Protein AF-A0A4U1CLP0-F1 (afdb_monomer)

Solvent-accessible surface area (backbone atoms only — not comparable to full-atom values): 6982 Å² total; per-residue (Å²): 134,81,76,60,78,80,57,75,42,75,48,42,34,46,34,40,14,57,47,42,81,50,92,52,90,94,45,88,43,47,56,1,49,64,53,37,51,55,38,51,49,46,48,68,69,62,74,68,87,56,85,74,92,58,79,74,42,48,45,53,43,80,76,47,70,57,79,51,70,73,44,48,67,52,22,23,41,35,32,34,40,38,39,35,30,80,64,59,67,68,58,53,53,52,51,50,66,72,73,42,87,49,51,69,45,73,56,74,79,80,75,78,78,84,69,90,131

Radius of gyration: 17.35 Å; Cα contacts (8 Å, |Δi|>4): 181; chains: 1; bounding box: 44×29×58 Å

Nearest PDB structures (foldseek):
  3ct9-assembly1_A  TM=7.616E-01  e=9.852E-07  Bacteroides thetaiotaomicron VPI-5482
  3ct9-assembly1_B  TM=7.401E-01  e=8.221E-07  Bacteroides thetaiotaomicron VPI-5482
  3ic1-assembly1_A  TM=7.097E-01  e=1.216E-03  Haemophilus influenzae
  1sgv-assembly2_B  TM=3.398E-01  e=8.815E-02  Mycobacterium tuberculosis H37Rv
  4v61-assembly1_AF  TM=2.686E-01  e=5.720E-01  Spinacia oleracea

Mean predicted aligned error: 8.2 Å

Secondary structure (DSSP, 8-state):
-PPPTT--EEEEEEEEEE-B--SSTT---B-HHHHHHHHHHHHHHPPP--SSS-S-SEEEEEEEE---HHHHHHEEEEEEEEEESSS-HHHHHHHHHHH--SEEEEPP---------

Foldseek 3Di:
DQPPQPDKDKWKKKWKFFFDPDPDP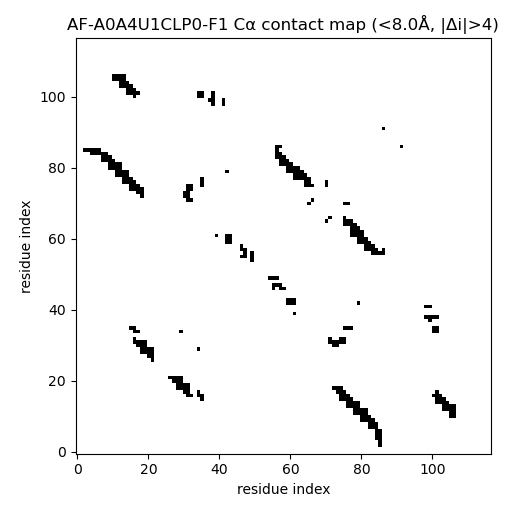PDRGRFQVNLVVQLQVCLQPDADDDDPDDPCQKHKDWDDWDPDPVCRRTMIITMIMIIHGSDDPVVVVVVSVVRGPIDMDIDDDPPPPPDDD

Sequence (117 aa):
MIPSADQQQVMTLDCTAYRRYSLVQNDEGTRAICTALKDILWFSDFVFPAAGNQHELVKMTVISVDLDQECCAECCRFSVEVRYHGYCRQEILKTIKKQIFSRFVVRADRMEVENAA

pLDDT: mean 82.92, std 17.25, range [35.91, 97.75]

Organism: NCBI:txid2571272

Structure (mmCIF, N/CA/C/O backbone):
data_AF-A0A4U1CLP0-F1
#
_entry.id   AF-A0A4U1CLP0-F1
#
loop_
_atom_site.group_PDB
_atom_site.id
_atom_site.type_symbol
_atom_site.label_atom_id
_atom_site.label_alt_id
_atom_site.label_comp_id
_atom_site.label_asym_id
_atom_site.label_entity_id
_atom_site.label_seq_id
_atom_site.pdbx_PDB_ins_code
_atom_site.Cartn_x
_atom_site.Cartn_y
_atom_site.Cartn_z
_atom_site.occupancy
_atom_site.B_iso_or_equiv
_atom_site.auth_seq_id
_atom_site.auth_comp_id
_atom_site.auth_asym_id
_atom_site.auth_atom_id
_atom_site.pdbx_PDB_model_num
ATOM 1 N N . MET A 1 1 ? -12.984 -16.185 20.319 1.00 40.00 1 MET A N 1
ATOM 2 C CA . MET A 1 1 ? -13.061 -14.936 21.103 1.00 40.00 1 MET A CA 1
ATOM 3 C C . MET A 1 1 ? -13.020 -13.781 20.126 1.00 40.00 1 MET A C 1
ATOM 5 O O . MET A 1 1 ? -12.052 -13.680 19.386 1.00 40.00 1 MET A O 1
ATOM 9 N N . ILE A 1 2 ? -14.089 -12.993 20.054 1.00 45.00 2 ILE A N 1
ATOM 10 C CA . ILE A 1 2 ? -14.085 -11.721 19.325 1.00 45.00 2 ILE A CA 1
ATOM 11 C C . ILE A 1 2 ? -13.408 -10.725 20.279 1.00 45.00 2 ILE A C 1
ATOM 13 O O . ILE A 1 2 ? -13.844 -10.666 21.432 1.00 45.00 2 ILE A O 1
ATOM 17 N N . PRO A 1 3 ? -12.319 -10.041 19.890 1.00 47.94 3 PRO A N 1
ATOM 18 C CA . PRO A 1 3 ? -11.703 -9.036 20.751 1.00 47.94 3 PRO A CA 1
ATOM 19 C C . PRO A 1 3 ? -12.750 -7.973 21.108 1.00 47.94 3 PRO A C 1
ATOM 21 O O . PRO A 1 3 ? -13.595 -7.631 20.278 1.00 47.94 3 PRO A O 1
ATOM 24 N N . SER A 1 4 ? -12.740 -7.504 22.356 1.00 50.62 4 SER A N 1
ATOM 25 C CA . SER A 1 4 ? -13.616 -6.416 22.796 1.00 50.62 4 SER A CA 1
ATOM 26 C C . SER A 1 4 ? -13.438 -5.207 21.873 1.00 50.62 4 SER A C 1
ATOM 28 O O . SER A 1 4 ? -12.342 -4.963 21.367 1.00 50.62 4 SER A O 1
ATOM 30 N N . ALA A 1 5 ? -14.517 -4.453 21.644 1.00 55.16 5 ALA A N 1
ATOM 31 C CA . ALA A 1 5 ? -14.567 -3.351 20.677 1.00 55.16 5 ALA A CA 1
ATOM 32 C C . ALA A 1 5 ? -13.513 -2.238 20.898 1.00 55.16 5 ALA A C 1
ATOM 34 O O . ALA A 1 5 ? -13.319 -1.417 20.007 1.00 55.16 5 ALA A O 1
ATOM 35 N N . ASP A 1 6 ? -12.815 -2.252 22.037 1.00 58.97 6 ASP A N 1
ATOM 36 C CA . ASP A 1 6 ? -11.794 -1.279 22.441 1.00 58.97 6 ASP A CA 1
ATOM 37 C C . ASP A 1 6 ? -10.342 -1.724 22.207 1.00 58.97 6 ASP A C 1
ATOM 39 O O . ASP A 1 6 ? -9.415 -0.940 22.417 1.00 58.97 6 ASP A O 1
ATOM 43 N N . GLN A 1 7 ? -10.085 -2.970 21.794 1.00 68.75 7 GLN A N 1
ATOM 44 C CA . GLN A 1 7 ? -8.703 -3.411 21.607 1.00 68.75 7 GLN A CA 1
ATOM 45 C C . GLN A 1 7 ? -8.181 -3.008 20.224 1.00 68.75 7 GLN A C 1
ATOM 47 O O . GLN A 1 7 ? -8.434 -3.676 19.218 1.00 68.75 7 GLN A O 1
ATOM 52 N N . GLN A 1 8 ? -7.410 -1.923 20.185 1.00 83.69 8 GLN A N 1
ATOM 53 C CA . GLN A 1 8 ? -6.692 -1.498 18.990 1.00 83.69 8 GLN A CA 1
ATOM 54 C C . GLN A 1 8 ? -5.540 -2.464 18.685 1.00 83.69 8 GLN A C 1
ATOM 56 O O . GLN A 1 8 ? -4.658 -2.705 19.508 1.00 83.69 8 GLN A O 1
ATOM 61 N N . GLN A 1 9 ? -5.553 -3.025 17.481 1.00 89.75 9 GLN A N 1
ATOM 62 C CA . GLN A 1 9 ? -4.509 -3.892 16.954 1.00 89.75 9 GLN A CA 1
ATOM 63 C C . GLN A 1 9 ? -3.653 -3.117 15.953 1.00 89.75 9 GLN A C 1
ATOM 65 O O . GLN A 1 9 ? -4.143 -2.242 15.236 1.00 89.75 9 GLN A O 1
ATOM 70 N N . VAL A 1 10 ? -2.369 -3.460 15.885 1.00 92.69 10 VAL A N 1
ATOM 71 C CA . VAL A 1 10 ? -1.414 -2.868 14.944 1.00 92.69 10 VAL A CA 1
ATOM 72 C C . VAL A 1 10 ? -0.763 -3.987 14.145 1.00 92.69 10 VAL A C 1
ATOM 74 O O . VAL A 1 10 ? -0.476 -5.062 14.669 1.00 92.69 10 VAL A O 1
ATOM 77 N N . MET A 1 11 ? -0.559 -3.762 12.853 1.00 94.62 11 MET A N 1
ATOM 78 C CA . MET A 1 11 ? 0.314 -4.591 12.033 1.00 94.62 11 MET A CA 1
ATOM 79 C C . MET A 1 11 ? 1.103 -3.719 11.068 1.00 94.62 11 MET A C 1
ATOM 81 O O . MET A 1 11 ? 0.587 -2.720 10.575 1.00 94.62 11 MET A O 1
ATOM 85 N N . THR A 1 12 ? 2.320 -4.140 10.750 1.00 96.81 12 THR A N 1
ATOM 86 C CA . THR A 1 12 ? 3.161 -3.455 9.766 1.00 96.81 12 THR A CA 1
ATOM 87 C C . THR A 1 12 ? 3.254 -4.294 8.503 1.00 96.81 12 THR A C 1
ATOM 89 O O . THR A 1 12 ? 3.420 -5.513 8.563 1.00 96.81 12 THR A O 1
ATOM 92 N N . LEU A 1 13 ? 3.125 -3.645 7.354 1.00 97.25 13 LEU A N 1
ATOM 93 C CA . LEU A 1 13 ? 3.273 -4.236 6.034 1.00 97.25 13 LEU A CA 1
ATOM 94 C C . LEU A 1 13 ? 4.556 -3.715 5.406 1.00 97.25 13 LEU A C 1
ATOM 96 O O . LEU A 1 13 ? 4.768 -2.507 5.357 1.00 97.25 13 LEU A O 1
ATOM 100 N N . ASP A 1 14 ? 5.375 -4.628 4.906 1.00 96.75 14 ASP A N 1
ATOM 101 C CA . ASP A 1 14 ? 6.532 -4.318 4.079 1.00 96.75 14 ASP A CA 1
ATOM 102 C C . ASP A 1 14 ? 6.167 -4.530 2.619 1.00 96.75 14 ASP A C 1
ATOM 104 O O . ASP A 1 14 ? 5.922 -5.658 2.186 1.00 96.75 14 ASP A O 1
ATOM 108 N N . CYS A 1 15 ? 6.098 -3.430 1.876 1.00 96.69 15 CYS A N 1
ATOM 109 C CA . CYS A 1 15 ? 5.692 -3.391 0.484 1.00 96.69 15 CYS A CA 1
ATOM 110 C C . CYS A 1 15 ? 6.914 -3.266 -0.430 1.00 96.69 15 CYS A C 1
ATOM 112 O O . CYS A 1 15 ? 7.896 -2.592 -0.123 1.00 96.69 15 CYS A O 1
ATOM 114 N N . THR A 1 16 ? 6.856 -3.919 -1.584 1.00 95.75 16 THR A N 1
ATOM 115 C CA . THR A 1 16 ? 7.849 -3.826 -2.652 1.00 95.75 16 THR A CA 1
ATOM 116 C C . THR A 1 16 ? 7.131 -3.706 -3.991 1.00 95.75 16 THR A C 1
ATOM 118 O O . THR A 1 16 ? 6.510 -4.658 -4.481 1.00 95.75 16 THR A O 1
ATOM 121 N N . ALA A 1 17 ? 7.216 -2.520 -4.584 1.00 94.88 17 ALA A N 1
ATOM 122 C CA . ALA A 1 17 ? 6.848 -2.280 -5.968 1.00 94.88 17 ALA A CA 1
ATOM 123 C C . ALA A 1 17 ? 8.003 -2.718 -6.870 1.00 94.88 17 ALA A C 1
ATOM 125 O O . ALA A 1 17 ? 9.160 -2.452 -6.562 1.00 94.88 17 ALA A O 1
ATOM 126 N N . TYR A 1 18 ? 7.700 -3.356 -7.995 1.00 92.06 18 TYR A N 1
ATOM 127 C CA . TYR A 1 18 ? 8.702 -3.755 -8.983 1.00 92.06 18 TYR A CA 1
ATOM 128 C C . TYR A 1 18 ? 8.472 -3.013 -10.289 1.00 92.06 18 TYR A C 1
ATOM 130 O O . TYR A 1 18 ? 7.330 -2.687 -10.638 1.00 92.06 18 TYR A O 1
ATOM 138 N N . ARG A 1 19 ? 9.554 -2.781 -11.032 1.00 88.19 19 ARG A N 1
ATOM 139 C CA . ARG A 1 19 ? 9.465 -2.332 -12.418 1.00 88.19 19 ARG A CA 1
ATOM 140 C C . ARG A 1 19 ? 8.711 -3.377 -13.245 1.00 88.19 19 ARG A C 1
ATOM 142 O O . ARG A 1 19 ? 8.919 -4.579 -13.091 1.00 88.19 19 ARG A O 1
ATOM 149 N N . ARG A 1 20 ? 7.818 -2.919 -14.124 1.00 84.75 20 ARG A N 1
ATOM 150 C CA . ARG A 1 20 ? 7.131 -3.771 -15.104 1.00 84.75 20 ARG A CA 1
ATOM 151 C C . ARG A 1 20 ? 7.613 -3.402 -16.494 1.00 84.75 20 ARG A C 1
ATOM 153 O O . ARG A 1 20 ? 7.456 -2.255 -16.900 1.00 84.75 20 ARG A 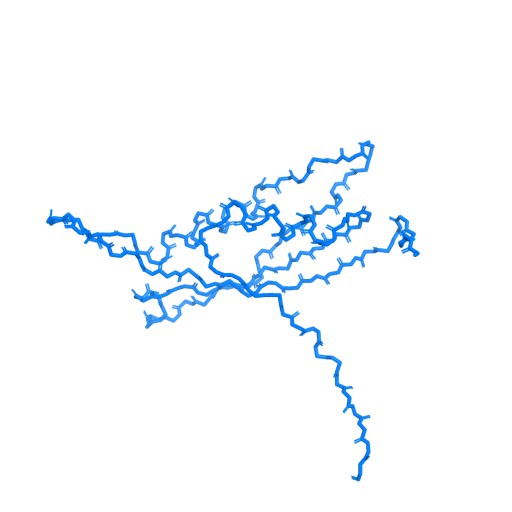O 1
ATOM 160 N N . TYR A 1 21 ? 8.185 -4.365 -17.202 1.00 81.62 21 TYR A N 1
ATOM 161 C CA . TYR A 1 21 ? 8.631 -4.182 -18.580 1.00 81.62 21 TYR A CA 1
ATOM 162 C C . TYR A 1 21 ? 7.459 -4.364 -1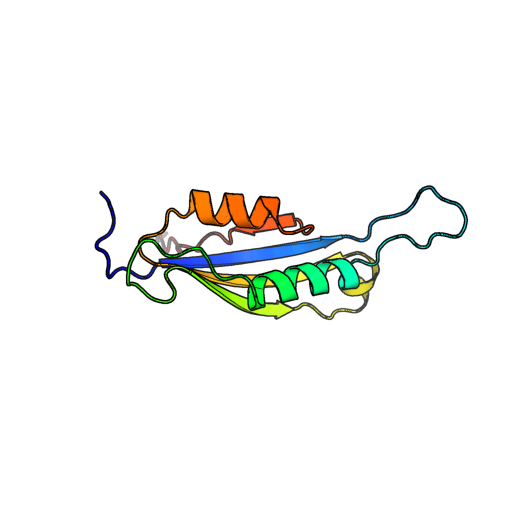9.546 1.00 81.62 21 TYR A C 1
ATOM 164 O O . TYR A 1 21 ? 6.581 -5.196 -19.307 1.00 81.62 21 TYR A O 1
ATOM 172 N N . SER A 1 22 ? 7.448 -3.579 -20.621 1.00 78.69 22 SER A N 1
ATOM 173 C CA . SER A 1 22 ? 6.491 -3.731 -21.714 1.00 78.69 22 SER A CA 1
ATOM 174 C C . SER A 1 22 ? 7.089 -4.577 -22.834 1.00 78.69 22 SER A C 1
ATOM 176 O O . SER A 1 22 ? 8.298 -4.562 -23.058 1.00 78.69 22 SER A O 1
ATOM 178 N N . LEU A 1 23 ? 6.234 -5.323 -23.536 1.00 81.31 23 LEU A N 1
ATOM 179 C CA . LEU A 1 23 ? 6.605 -6.052 -24.756 1.00 81.31 23 LEU A CA 1
ATOM 180 C C . LEU A 1 23 ? 6.388 -5.204 -26.022 1.00 81.31 23 LEU A C 1
ATOM 182 O O . LEU A 1 23 ? 6.702 -5.650 -27.124 1.00 81.31 23 LEU A O 1
ATOM 186 N N . VAL A 1 24 ? 5.829 -3.998 -25.880 1.00 85.38 24 VAL A N 1
ATOM 187 C CA . VAL A 1 24 ? 5.568 -3.071 -26.985 1.00 85.38 24 VAL A CA 1
ATOM 188 C C . VAL A 1 24 ? 6.840 -2.279 -27.296 1.00 85.38 24 VAL A C 1
ATOM 190 O O . VAL A 1 24 ? 7.473 -1.727 -26.399 1.00 85.38 24 VAL A O 1
ATOM 193 N N . GLN A 1 25 ? 7.225 -2.205 -28.574 1.00 76.62 25 GLN A N 1
ATOM 194 C CA . GLN A 1 25 ? 8.374 -1.395 -28.993 1.00 76.62 25 GLN A CA 1
ATOM 195 C C . GLN A 1 25 ? 8.161 0.085 -28.639 1.00 76.62 25 GLN A C 1
ATOM 197 O O . GLN A 1 25 ? 7.107 0.646 -28.933 1.00 76.62 25 GLN A O 1
ATOM 202 N N . ASN A 1 26 ? 9.192 0.715 -28.063 1.00 76.38 26 ASN A N 1
ATOM 203 C CA . ASN A 1 26 ? 9.207 2.106 -27.580 1.00 76.38 26 ASN A CA 1
ATOM 204 C C . ASN A 1 26 ? 8.331 2.402 -26.347 1.00 76.38 26 ASN A C 1
ATOM 206 O O . ASN A 1 26 ? 8.153 3.567 -26.000 1.00 76.38 26 ASN A O 1
ATOM 210 N N . ASP A 1 27 ? 7.818 1.379 -25.661 1.00 78.00 27 ASP A N 1
ATOM 211 C CA . ASP A 1 27 ? 7.196 1.529 -24.345 1.00 78.00 27 ASP A CA 1
ATOM 212 C C . ASP A 1 27 ? 8.221 1.183 -23.252 1.00 78.00 27 ASP A C 1
ATOM 214 O O . ASP A 1 27 ? 8.653 0.037 -23.117 1.00 78.00 27 ASP A O 1
ATOM 218 N N . GLU A 1 28 ? 8.629 2.180 -22.459 1.00 72.12 28 GLU A N 1
ATOM 219 C CA . GLU A 1 28 ? 9.598 2.013 -21.362 1.00 72.12 28 GLU A CA 1
ATOM 220 C C . GLU A 1 28 ? 9.082 1.112 -20.221 1.00 72.12 28 GLU A C 1
ATOM 222 O O . GLU A 1 28 ? 9.851 0.717 -19.327 1.00 72.12 28 GLU A O 1
ATOM 227 N N . GLY A 1 29 ? 7.789 0.768 -20.250 1.00 82.06 29 GLY A N 1
ATOM 228 C CA . GLY A 1 29 ? 7.092 0.056 -19.196 1.00 82.06 29 GLY A CA 1
ATOM 229 C C . GLY A 1 29 ? 6.767 0.962 -18.007 1.00 82.06 29 GLY A C 1
ATOM 230 O O . GLY A 1 29 ? 6.860 2.186 -18.054 1.00 82.06 29 GLY A O 1
ATOM 231 N N . THR A 1 30 ? 6.364 0.360 -16.889 1.00 84.88 30 THR A N 1
ATOM 232 C CA . THR A 1 30 ? 6.043 1.104 -15.663 1.00 84.88 30 THR A CA 1
ATOM 233 C C . THR A 1 30 ? 7.217 1.063 -14.692 1.00 84.88 30 THR A C 1
ATOM 235 O O . THR A 1 30 ? 7.609 -0.008 -14.219 1.00 84.88 30 THR A O 1
ATOM 238 N N . ARG A 1 31 ? 7.758 2.237 -14.350 1.00 88.56 31 ARG A N 1
ATOM 239 C CA . ARG A 1 31 ? 8.806 2.383 -13.326 1.00 88.56 31 ARG A CA 1
ATOM 240 C C . ARG A 1 31 ? 8.275 1.984 -11.947 1.00 88.56 31 ARG A C 1
ATOM 242 O O . ARG A 1 31 ? 7.131 2.290 -11.610 1.00 88.56 31 ARG A O 1
ATOM 249 N N . ALA A 1 32 ? 9.121 1.356 -11.130 1.00 90.81 32 ALA A N 1
ATOM 250 C CA . ALA A 1 32 ? 8.739 0.882 -9.798 1.00 90.81 32 ALA A CA 1
ATOM 251 C C . ALA A 1 32 ? 8.184 2.006 -8.904 1.00 90.81 32 ALA A C 1
ATOM 253 O O . ALA A 1 32 ? 7.145 1.830 -8.269 1.00 90.81 32 ALA A O 1
ATOM 254 N N . ILE A 1 33 ? 8.821 3.182 -8.934 1.00 90.75 33 ILE A N 1
ATOM 255 C CA . ILE A 1 33 ? 8.396 4.360 -8.166 1.00 90.75 33 ILE A CA 1
ATOM 256 C C . ILE A 1 33 ? 6.978 4.825 -8.521 1.00 90.75 33 ILE A C 1
ATOM 258 O O . ILE A 1 33 ? 6.205 5.177 -7.638 1.00 90.75 33 ILE A O 1
ATOM 262 N N . CYS A 1 34 ? 6.584 4.771 -9.797 1.00 91.50 34 CYS A N 1
ATOM 263 C CA . CYS A 1 34 ? 5.244 5.179 -10.222 1.00 91.50 34 CYS A CA 1
ATOM 264 C C . CYS A 1 34 ? 4.168 4.247 -9.656 1.00 91.50 34 CYS A C 1
ATOM 266 O O . CYS A 1 34 ? 3.091 4.701 -9.275 1.00 91.50 34 CYS A O 1
ATOM 268 N N . THR A 1 35 ? 4.461 2.947 -9.592 1.00 92.62 35 THR A N 1
ATOM 269 C CA . THR A 1 35 ? 3.586 1.955 -8.959 1.00 92.62 35 THR A CA 1
ATOM 270 C C . THR A 1 35 ? 3.495 2.192 -7.452 1.00 92.62 35 THR A C 1
ATOM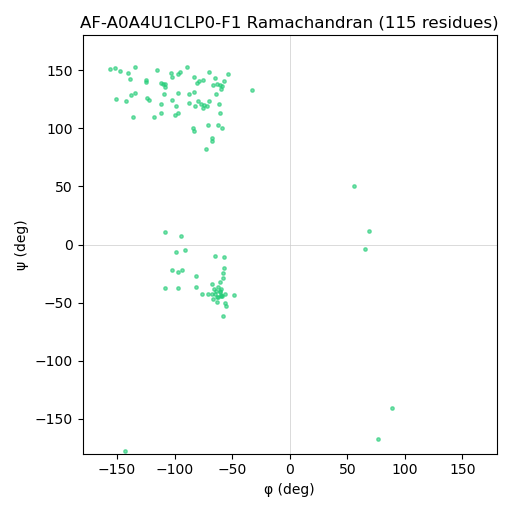 272 O O . THR A 1 35 ? 2.392 2.250 -6.916 1.00 92.62 35 THR A O 1
ATOM 275 N N . ALA A 1 36 ? 4.633 2.406 -6.784 1.00 94.44 36 ALA A N 1
ATOM 276 C CA . ALA A 1 36 ? 4.666 2.686 -5.350 1.00 94.44 36 ALA A CA 1
ATOM 277 C C . ALA A 1 36 ? 3.868 3.945 -4.987 1.00 94.44 36 ALA A C 1
ATOM 279 O O . ALA A 1 36 ? 3.084 3.908 -4.048 1.00 94.44 36 ALA A O 1
ATOM 280 N N . LEU A 1 37 ? 3.993 5.030 -5.759 1.00 94.44 37 LEU A N 1
ATOM 281 C CA . LEU A 1 37 ? 3.242 6.268 -5.522 1.00 94.44 37 LEU A CA 1
ATOM 282 C C . LEU A 1 37 ? 1.723 6.065 -5.605 1.00 94.44 37 LEU A C 1
ATOM 284 O O . LEU A 1 37 ? 0.996 6.609 -4.778 1.00 94.44 37 LEU A O 1
ATOM 288 N N . LYS A 1 38 ? 1.239 5.262 -6.563 1.00 95.12 38 LYS A N 1
ATOM 289 C CA . LYS A 1 38 ? -0.193 4.923 -6.667 1.00 95.12 38 LYS A CA 1
ATOM 290 C C . LYS A 1 38 ? -0.677 4.154 -5.442 1.00 95.12 38 LYS A C 1
ATOM 292 O O . LYS A 1 38 ? -1.728 4.476 -4.897 1.00 95.12 38 LYS A O 1
ATOM 297 N N . ASP A 1 39 ? 0.103 3.170 -5.006 1.00 96.88 39 ASP A N 1
ATOM 298 C CA . ASP A 1 39 ? -0.238 2.358 -3.840 1.00 96.88 39 ASP A CA 1
ATOM 299 C C . ASP A 1 39 ? -0.188 3.191 -2.545 1.00 96.88 39 ASP A C 1
ATOM 301 O O . ASP A 1 39 ? -1.095 3.096 -1.725 1.00 96.88 39 ASP A O 1
ATOM 305 N N . ILE A 1 40 ? 0.823 4.051 -2.373 1.00 96.44 40 ILE A N 1
ATOM 306 C CA . ILE A 1 40 ? 0.970 4.978 -1.234 1.00 96.44 40 ILE A CA 1
ATOM 307 C C . ILE A 1 40 ? -0.212 5.947 -1.150 1.00 96.44 40 ILE A C 1
ATOM 309 O O . ILE A 1 40 ? -0.752 6.165 -0.063 1.00 96.44 40 ILE A O 1
ATOM 313 N N . LEU A 1 41 ? -0.629 6.510 -2.288 1.00 96.88 41 LEU A N 1
ATOM 314 C CA . LEU A 1 41 ? -1.792 7.391 -2.347 1.00 96.88 41 LEU A CA 1
ATOM 315 C C . LEU A 1 41 ? -3.061 6.638 -1.940 1.00 96.88 41 LEU A C 1
ATOM 317 O O . LEU A 1 41 ? -3.807 7.107 -1.088 1.00 96.88 41 LEU A O 1
ATOM 321 N N . TRP A 1 42 ? -3.255 5.422 -2.459 1.00 97.19 42 TRP A N 1
ATOM 322 C CA . TRP A 1 42 ? -4.378 4.577 -2.057 1.00 97.19 42 TRP A CA 1
ATOM 323 C C . TRP A 1 42 ? -4.372 4.277 -0.552 1.00 97.19 42 TRP A C 1
ATOM 325 O O . TRP A 1 42 ? -5.409 4.394 0.093 1.00 97.19 42 TRP A O 1
ATOM 335 N N . PHE A 1 43 ? -3.216 3.944 0.031 1.00 96.88 43 PHE A N 1
ATOM 336 C CA . PHE A 1 43 ? -3.096 3.734 1.477 1.00 96.88 43 PHE A CA 1
ATOM 337 C C . PHE A 1 43 ? -3.460 4.980 2.291 1.00 96.88 43 PHE A C 1
ATOM 339 O O . PHE A 1 43 ? -3.957 4.839 3.405 1.00 96.88 43 PHE A O 1
ATOM 346 N N . SER A 1 44 ? -3.201 6.173 1.756 1.00 93.50 44 SER A N 1
ATOM 347 C CA . SER A 1 44 ? -3.465 7.443 2.438 1.00 93.50 44 SER A CA 1
ATOM 348 C C . SER A 1 44 ? -4.932 7.872 2.332 1.00 93.50 44 SER A C 1
ATOM 350 O O . SER A 1 44 ? -5.481 8.389 3.301 1.00 93.50 44 SER A O 1
ATOM 352 N N . ASP A 1 45 ? -5.573 7.615 1.187 1.00 94.12 45 ASP A N 1
ATOM 353 C CA . ASP A 1 45 ? -6.922 8.111 0.883 1.00 94.12 45 ASP A CA 1
ATOM 354 C C . ASP A 1 4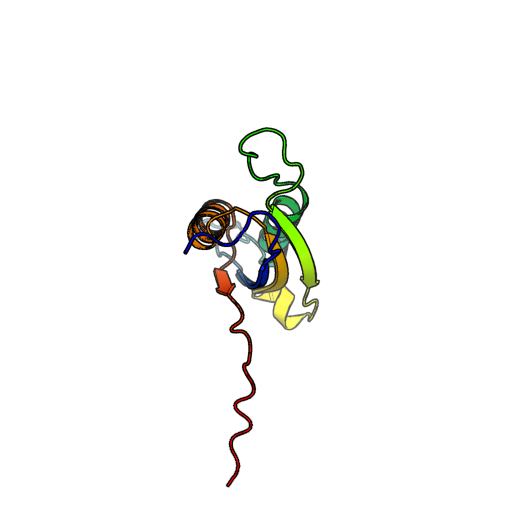5 ? -8.036 7.091 1.166 1.00 94.12 45 ASP A C 1
ATOM 356 O O . ASP A 1 45 ? -9.200 7.460 1.346 1.00 94.12 45 ASP A O 1
ATOM 360 N N . PHE A 1 46 ? -7.728 5.791 1.168 1.00 93.88 46 PHE A N 1
ATOM 361 C CA . PHE A 1 46 ? -8.751 4.757 1.281 1.00 93.88 46 PHE A CA 1
ATOM 362 C C . PHE A 1 46 ? -9.302 4.638 2.705 1.00 93.88 46 PHE A C 1
ATOM 364 O O . PHE A 1 46 ? -8.601 4.259 3.645 1.00 93.88 46 PHE A O 1
ATOM 371 N N . VAL A 1 47 ? -10.611 4.855 2.832 1.00 89.75 47 VAL A N 1
ATOM 372 C CA . VAL A 1 47 ? -11.358 4.682 4.081 1.00 89.75 47 VAL A CA 1
ATOM 373 C C . VAL A 1 47 ? -12.123 3.362 4.041 1.00 89.75 47 VAL A C 1
ATOM 375 O O . VAL A 1 47 ? -12.928 3.118 3.139 1.00 89.75 47 VAL A O 1
ATOM 378 N N . PHE A 1 48 ? -11.892 2.499 5.033 1.00 89.06 48 PHE A N 1
ATOM 379 C CA . PHE A 1 48 ? -12.655 1.258 5.163 1.00 89.06 48 PHE A CA 1
ATOM 380 C C . PHE A 1 48 ? -14.129 1.559 5.495 1.00 89.06 48 PHE A C 1
ATOM 382 O O . PHE A 1 48 ? -14.403 2.419 6.333 1.00 89.06 48 PHE A O 1
ATOM 389 N N . PRO A 1 49 ? -15.088 0.853 4.867 1.00 85.56 49 PRO A N 1
ATOM 390 C CA . PRO A 1 49 ? -16.511 1.136 5.033 1.00 85.56 49 PRO A CA 1
ATOM 391 C C . PRO A 1 49 ? -16.988 0.735 6.429 1.00 85.56 49 PRO A C 1
ATOM 393 O O . PRO A 1 49 ? -17.194 -0.451 6.667 1.00 85.56 49 PRO A O 1
ATOM 396 N N . ALA A 1 50 ? -17.172 1.699 7.332 1.00 72.06 50 ALA A N 1
ATOM 397 C CA . ALA A 1 50 ? -17.498 1.423 8.727 1.00 72.06 50 ALA A CA 1
ATOM 398 C C . ALA A 1 50 ? -18.847 0.703 8.907 1.00 72.06 50 ALA A C 1
ATOM 400 O O . ALA A 1 50 ? -19.854 1.052 8.288 1.00 72.06 50 ALA A O 1
ATOM 401 N N . ALA A 1 51 ? -18.880 -0.282 9.807 1.00 61.94 51 ALA A N 1
ATOM 402 C CA . ALA A 1 51 ? -20.126 -0.879 10.270 1.00 61.94 51 ALA A CA 1
ATOM 403 C C . ALA A 1 51 ? -20.724 -0.002 11.386 1.00 61.94 51 ALA A C 1
ATOM 405 O O . ALA A 1 51 ? -20.326 -0.092 12.544 1.00 61.94 51 ALA A O 1
ATOM 406 N N . GLY A 1 52 ? -21.679 0.864 11.040 1.00 65.25 52 GLY A N 1
ATOM 407 C CA . GLY A 1 52 ? -22.413 1.683 12.011 1.00 65.25 52 GLY A CA 1
ATOM 408 C C . GLY A 1 52 ? -21.749 3.027 12.332 1.00 65.25 52 GLY A C 1
ATOM 409 O O . GLY A 1 52 ? -21.254 3.705 11.439 1.00 65.25 52 GLY A O 1
ATOM 410 N N . ASN A 1 53 ? -21.795 3.438 13.605 1.00 58.59 53 ASN A N 1
ATOM 411 C CA . ASN A 1 53 ? -21.478 4.805 14.053 1.00 58.59 53 ASN A CA 1
ATOM 412 C C . ASN A 1 53 ? -20.018 5.003 14.521 1.00 58.59 53 ASN A C 1
ATOM 414 O O . ASN A 1 53 ? -19.695 6.037 15.103 1.00 58.59 53 ASN A O 1
ATOM 418 N N . GLN A 1 54 ? -19.145 4.006 14.342 1.00 60.41 54 GLN A N 1
ATOM 419 C CA . GLN A 1 54 ? -17.737 4.092 14.742 1.00 60.41 54 GLN A CA 1
ATOM 420 C C . GLN A 1 54 ? -16.897 4.709 13.622 1.00 60.41 54 GLN A C 1
ATOM 422 O O . GLN A 1 54 ? -16.848 4.201 12.503 1.00 60.41 54 GLN A O 1
ATOM 427 N N . HIS A 1 55 ? -16.224 5.812 13.940 1.00 60.91 55 HIS A N 1
ATOM 428 C CA . HIS A 1 55 ? -15.281 6.463 13.040 1.00 60.91 55 HIS A CA 1
ATOM 429 C C . HIS A 1 55 ? -13.938 5.704 13.038 1.00 60.91 55 HIS A C 1
ATOM 431 O O . HIS A 1 55 ? -13.471 5.259 14.082 1.00 60.91 55 HIS A O 1
ATOM 437 N N . GLU A 1 56 ? -13.317 5.574 11.861 1.00 67.56 56 GLU A N 1
ATOM 438 C CA . GLU A 1 56 ? -11.939 5.079 11.657 1.00 67.56 56 GLU A CA 1
ATOM 439 C C . GLU A 1 56 ? -11.611 3.688 12.240 1.00 67.56 56 GLU A C 1
ATOM 441 O O . GLU A 1 56 ? -10.582 3.476 12.883 1.00 67.56 56 GLU A O 1
ATOM 446 N N . LEU A 1 57 ? -12.451 2.692 11.948 1.00 83.88 57 LEU A N 1
ATOM 447 C CA . LEU A 1 57 ? -12.209 1.295 12.337 1.00 83.88 57 LEU A CA 1
ATOM 448 C C . LEU A 1 57 ? -10.886 0.707 11.803 1.00 83.88 57 LEU A C 1
ATOM 450 O O . LEU A 1 57 ? -10.317 -0.207 12.402 1.00 83.88 57 LEU A O 1
ATOM 454 N N . VAL A 1 58 ? -10.372 1.254 10.698 1.00 91.06 58 VAL A N 1
ATOM 455 C CA . VAL A 1 58 ? -9.053 0.942 10.142 1.00 91.06 58 VAL A CA 1
ATOM 456 C C . VAL A 1 58 ? -8.388 2.241 9.696 1.00 91.06 58 VAL A C 1
ATOM 458 O O . VAL A 1 58 ? -8.970 2.999 8.922 1.00 91.06 58 VAL A O 1
ATOM 461 N N . LYS A 1 59 ? -7.152 2.465 10.142 1.00 92.62 59 LYS A N 1
ATOM 462 C CA . LYS A 1 59 ? -6.290 3.576 9.743 1.00 92.62 59 LYS A CA 1
ATOM 463 C C . LYS A 1 59 ? -4.973 3.038 9.209 1.00 92.62 59 LYS A C 1
ATOM 465 O O . LYS A 1 59 ? -4.293 2.262 9.882 1.00 92.62 59 LYS A O 1
ATOM 470 N N . MET A 1 60 ? -4.619 3.457 8.003 1.00 95.88 60 MET A N 1
ATOM 471 C CA . MET A 1 60 ? -3.376 3.078 7.338 1.00 95.88 60 MET A CA 1
ATOM 472 C C . MET A 1 60 ? -2.455 4.295 7.280 1.00 95.88 60 MET A C 1
ATOM 474 O O . MET A 1 60 ? -2.902 5.420 7.073 1.00 95.88 60 MET A O 1
ATOM 478 N N . THR A 1 61 ? -1.166 4.101 7.535 1.00 96.38 61 THR A N 1
ATOM 479 C CA . THR A 1 61 ? -0.179 5.184 7.539 1.00 96.38 61 THR A CA 1
ATOM 480 C C . THR A 1 61 ? 1.116 4.679 6.937 1.00 96.38 61 THR A C 1
ATOM 482 O O . THR A 1 61 ? 1.677 3.688 7.398 1.00 96.38 61 THR A O 1
ATOM 485 N N . VAL A 1 62 ? 1.600 5.349 5.896 1.00 96.75 62 VAL A N 1
ATOM 486 C CA . VAL A 1 62 ? 2.917 5.054 5.328 1.00 96.75 62 VAL A CA 1
ATOM 487 C C . VAL A 1 62 ? 3.973 5.620 6.275 1.00 96.75 62 VAL A C 1
ATOM 489 O O . VAL A 1 62 ? 3.996 6.821 6.524 1.00 96.75 62 VAL A O 1
ATOM 492 N N . ILE A 1 63 ? 4.807 4.748 6.843 1.00 96.88 63 ILE A N 1
ATOM 493 C CA . ILE A 1 63 ? 5.762 5.106 7.908 1.00 96.88 63 ILE A CA 1
ATOM 494 C C . ILE A 1 63 ? 7.196 5.256 7.403 1.00 96.88 63 ILE A C 1
ATOM 496 O O . ILE A 1 63 ? 8.008 5.914 8.048 1.00 96.88 63 ILE A O 1
ATOM 500 N N . SER A 1 64 ? 7.528 4.652 6.264 1.00 95.06 64 SER A N 1
ATOM 501 C CA . SER A 1 64 ? 8.842 4.793 5.643 1.00 95.06 64 SER A CA 1
ATOM 502 C C . SER A 1 64 ? 8.778 4.508 4.149 1.00 95.06 64 SER A C 1
ATOM 504 O O . SER A 1 64 ? 7.951 3.721 3.685 1.00 95.06 64 SER A O 1
ATOM 506 N N . VAL A 1 65 ? 9.681 5.141 3.405 1.00 94.44 65 VAL A N 1
ATOM 507 C CA . VAL A 1 65 ? 9.940 4.881 1.989 1.00 94.44 65 VAL A CA 1
ATOM 508 C C . VAL A 1 65 ? 11.452 4.810 1.818 1.00 94.44 65 VAL A C 1
ATOM 510 O O . VAL A 1 65 ? 12.171 5.679 2.305 1.00 94.44 65 VAL A O 1
ATOM 513 N N . ASP A 1 66 ? 11.921 3.761 1.158 1.00 90.31 66 ASP A N 1
ATOM 514 C CA . ASP A 1 66 ? 13.315 3.587 0.770 1.00 90.31 66 ASP A CA 1
ATOM 515 C C . ASP A 1 66 ? 13.577 4.372 -0.524 1.00 90.31 66 ASP A C 1
ATOM 517 O O . ASP A 1 66 ? 12.923 4.143 -1.547 1.00 90.31 66 ASP A O 1
ATOM 521 N N . LEU A 1 67 ? 14.503 5.329 -0.446 1.00 81.94 67 LEU A N 1
ATOM 522 C CA . LEU A 1 67 ? 14.848 6.258 -1.524 1.00 81.94 67 LEU A CA 1
ATOM 523 C C . LEU A 1 67 ? 16.219 5.963 -2.143 1.00 81.94 67 LEU A C 1
ATOM 525 O O . LEU A 1 67 ? 16.718 6.777 -2.924 1.00 81.94 67 LEU A O 1
ATOM 529 N N . ASP A 1 68 ? 16.831 4.821 -1.824 1.00 82.56 68 ASP A N 1
ATOM 530 C CA . ASP A 1 68 ? 18.118 4.450 -2.402 1.00 82.56 68 ASP A CA 1
ATOM 531 C C . ASP A 1 68 ? 18.025 4.382 -3.936 1.00 82.56 68 ASP A C 1
ATOM 533 O O . ASP A 1 68 ? 17.058 3.866 -4.509 1.00 82.56 68 ASP A O 1
ATOM 537 N N . GLN A 1 69 ? 19.038 4.924 -4.625 1.00 75.88 69 GLN A N 1
ATOM 538 C CA . GLN A 1 69 ? 19.021 5.060 -6.089 1.00 75.88 69 GLN A CA 1
ATOM 539 C C . GLN A 1 69 ? 18.911 3.706 -6.799 1.00 75.88 69 GLN A C 1
ATOM 541 O O . GLN A 1 69 ? 18.151 3.571 -7.760 1.00 75.88 69 GLN A O 1
ATOM 546 N N . GLU A 1 70 ? 19.634 2.701 -6.302 1.00 74.31 70 GLU A N 1
ATOM 547 C CA . GLU A 1 70 ? 19.576 1.330 -6.816 1.00 74.31 70 GLU A CA 1
ATOM 548 C C . GLU A 1 70 ? 18.194 0.710 -6.610 1.00 74.31 70 GLU A C 1
ATOM 550 O O . GLU A 1 70 ? 17.674 0.051 -7.512 1.00 74.31 70 GLU A O 1
ATOM 555 N N . CYS A 1 71 ? 17.573 0.973 -5.452 1.00 76.19 71 CYS A N 1
ATOM 556 C CA . CYS A 1 71 ? 16.206 0.561 -5.169 1.00 76.19 71 CYS A CA 1
ATOM 557 C C . CYS A 1 71 ? 15.304 1.164 -6.243 1.00 76.19 71 CYS A C 1
ATOM 559 O O . CYS A 1 71 ? 14.803 0.408 -7.064 1.00 76.19 71 CYS A O 1
ATOM 561 N N . CYS A 1 72 ? 15.240 2.494 -6.357 1.00 73.00 72 CYS A N 1
ATOM 562 C CA . CYS A 1 72 ? 14.335 3.229 -7.250 1.00 73.00 72 CYS A CA 1
ATOM 563 C C . CYS A 1 72 ? 14.434 2.882 -8.752 1.00 73.00 72 CYS A C 1
ATOM 565 O O . CYS A 1 72 ? 13.495 3.176 -9.506 1.00 73.00 72 CYS A O 1
ATOM 567 N N . ALA A 1 73 ? 15.545 2.293 -9.207 1.00 77.56 73 ALA A N 1
ATOM 568 C CA . ALA A 1 73 ? 15.722 1.834 -10.586 1.00 77.56 73 ALA A CA 1
ATOM 569 C C . ALA A 1 73 ? 14.963 0.524 -10.880 1.00 77.56 73 ALA A C 1
ATOM 571 O O . ALA A 1 73 ? 14.294 0.412 -11.914 1.00 77.56 73 ALA A O 1
ATOM 572 N N . GLU A 1 74 ? 15.019 -0.434 -9.953 1.00 84.50 74 GLU A N 1
ATOM 573 C CA . GLU A 1 74 ? 14.515 -1.805 -10.131 1.00 84.50 74 GLU A CA 1
ATOM 574 C C . GLU A 1 74 ? 13.240 -2.082 -9.315 1.00 84.50 74 GLU A C 1
ATOM 576 O O . GLU A 1 74 ? 12.306 -2.755 -9.769 1.00 84.50 74 GLU A O 1
ATOM 581 N N . CYS A 1 75 ? 13.165 -1.531 -8.107 1.00 91.56 75 CYS A N 1
ATOM 582 C CA . CYS A 1 75 ? 12.056 -1.682 -7.179 1.00 91.56 75 CYS A CA 1
ATOM 583 C C . CYS A 1 75 ? 11.772 -0.388 -6.383 1.00 91.56 75 CYS A C 1
ATOM 585 O O . CYS A 1 75 ? 12.297 0.682 -6.644 1.00 91.56 75 CYS A O 1
ATOM 587 N N . CYS A 1 76 ? 10.812 -0.407 -5.477 1.00 94.31 76 CYS A N 1
ATOM 588 C CA . CYS A 1 76 ? 10.633 0.669 -4.510 1.00 94.31 76 CYS A CA 1
ATOM 589 C C . CYS A 1 76 ? 10.017 0.040 -3.274 1.00 94.31 76 CYS A C 1
ATOM 591 O O . CYS A 1 76 ? 9.016 -0.677 -3.377 1.00 94.31 76 CYS A O 1
ATOM 593 N N . ARG A 1 77 ? 10.659 0.241 -2.126 1.00 95.50 77 ARG A N 1
ATOM 594 C CA . ARG A 1 77 ? 10.247 -0.366 -0.863 1.00 95.50 77 ARG A CA 1
ATOM 595 C C . ARG A 1 77 ? 9.651 0.697 0.035 1.00 95.50 77 ARG A C 1
ATOM 597 O O . ARG A 1 77 ? 10.157 1.810 0.116 1.00 95.50 77 ARG A O 1
ATOM 604 N N . PHE A 1 78 ? 8.567 0.351 0.704 1.00 96.06 78 PHE A N 1
ATOM 605 C CA . PHE A 1 78 ? 7.920 1.230 1.665 1.00 96.06 78 PHE A CA 1
ATOM 606 C C . PHE A 1 78 ? 7.217 0.392 2.724 1.00 96.06 78 PHE A C 1
ATOM 608 O O . PHE A 1 78 ? 6.800 -0.736 2.451 1.00 96.06 78 PHE A O 1
ATOM 615 N N . SER A 1 79 ? 7.090 0.936 3.928 1.00 97.00 79 SER A N 1
ATOM 616 C CA . SER A 1 79 ? 6.395 0.271 5.025 1.00 97.00 79 SER A CA 1
ATOM 617 C C . SER A 1 79 ? 5.112 1.018 5.369 1.00 97.00 79 SER A C 1
ATOM 619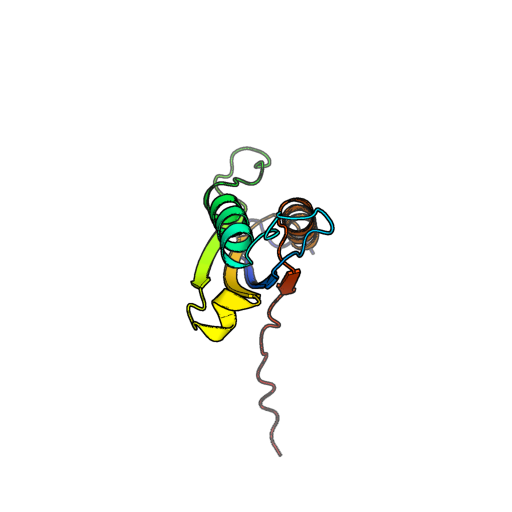 O O . SER A 1 79 ? 5.080 2.250 5.410 1.00 97.00 79 SER A O 1
ATOM 621 N N . VAL A 1 80 ? 4.051 0.263 5.639 1.00 97.75 80 VAL A N 1
ATOM 622 C CA . VAL A 1 80 ? 2.738 0.788 6.025 1.00 97.75 80 VAL A CA 1
ATOM 623 C C . VAL A 1 80 ? 2.344 0.207 7.368 1.00 97.75 80 VAL A C 1
ATOM 625 O O . VAL A 1 80 ? 2.282 -1.007 7.543 1.00 97.75 80 VAL A O 1
ATOM 628 N N . GLU A 1 81 ? 2.047 1.072 8.319 1.00 96.69 81 GLU A N 1
ATOM 629 C CA . GLU A 1 81 ? 1.426 0.701 9.576 1.00 96.69 81 GLU A CA 1
ATOM 630 C C . GLU A 1 81 ? -0.094 0.704 9.410 1.00 96.69 81 GLU A C 1
ATOM 632 O O . GLU A 1 81 ? -0.685 1.667 8.921 1.00 96.69 81 GLU A O 1
ATOM 637 N N . VAL A 1 82 ? -0.738 -0.383 9.820 1.00 95.31 82 VAL A N 1
ATOM 638 C CA . VAL A 1 82 ? -2.188 -0.543 9.779 1.00 95.31 82 VAL A CA 1
ATOM 639 C C . VAL A 1 82 ? -2.685 -0.729 11.201 1.00 95.31 82 VAL A C 1
ATOM 641 O O . VAL A 1 82 ? -2.455 -1.768 11.824 1.00 95.31 82 VAL A O 1
ATOM 644 N N . ARG A 1 83 ? -3.380 0.287 11.709 1.00 93.12 83 ARG A N 1
ATOM 645 C CA . ARG A 1 83 ? -4.069 0.252 12.998 1.00 93.12 83 ARG A CA 1
ATOM 646 C C . ARG A 1 83 ? -5.537 -0.069 12.762 1.00 93.12 83 ARG A C 1
ATOM 648 O O . ARG A 1 83 ? -6.166 0.561 11.920 1.00 93.12 83 ARG A O 1
ATOM 655 N N . TYR A 1 84 ? -6.091 -1.033 13.481 1.00 91.38 84 TYR A N 1
ATOM 656 C CA . TYR A 1 84 ? -7.481 -1.447 13.299 1.00 91.38 84 TYR A CA 1
ATOM 657 C C . TYR A 1 84 ? -8.108 -1.918 14.607 1.00 91.38 84 TYR A C 1
ATOM 659 O O . TYR A 1 84 ? -7.425 -2.451 15.476 1.00 91.38 84 TYR A O 1
ATOM 667 N N . HIS A 1 85 ? -9.414 -1.721 14.747 1.00 87.69 85 HIS A N 1
ATOM 668 C CA . HIS A 1 85 ? -10.211 -2.216 15.867 1.00 87.69 85 HIS A CA 1
ATOM 669 C C . HIS A 1 85 ? -11.546 -2.737 15.328 1.00 87.69 85 HIS A C 1
ATOM 671 O O . HIS A 1 85 ? -12.063 -2.223 14.339 1.00 87.69 85 HIS A O 1
ATOM 677 N N . GLY A 1 86 ? -12.064 -3.829 15.894 1.00 83.19 86 GLY A N 1
ATOM 678 C CA . GLY A 1 86 ? -13.328 -4.436 15.447 1.00 83.19 86 GLY A CA 1
ATOM 679 C C . GLY A 1 86 ? -13.345 -5.025 14.021 1.00 83.19 86 GLY A C 1
ATOM 680 O O . GLY A 1 86 ? -14.337 -5.644 13.649 1.00 83.19 86 GLY A O 1
ATOM 681 N N . TYR A 1 87 ? -12.270 -4.893 13.231 1.00 85.31 87 TYR A N 1
ATOM 682 C CA . TYR A 1 87 ? -12.146 -5.477 11.887 1.00 85.31 87 TYR A CA 1
ATOM 683 C C . TYR A 1 87 ? -11.385 -6.795 11.865 1.00 85.31 87 TYR A C 1
ATOM 685 O O . TYR A 1 87 ? -10.389 -6.988 12.564 1.00 85.31 87 TYR A O 1
ATOM 693 N N . CYS A 1 88 ? -11.785 -7.678 10.950 1.00 88.44 88 CYS A N 1
ATOM 694 C CA . CYS A 1 88 ? -11.039 -8.894 10.684 1.00 88.44 88 CYS A CA 1
ATOM 695 C C . CYS A 1 88 ? -9.735 -8.585 9.935 1.00 88.44 88 CYS A C 1
ATOM 697 O O . CYS A 1 88 ? -9.742 -8.138 8.784 1.00 88.44 88 CYS A O 1
ATOM 699 N N . ARG A 1 89 ? -8.596 -8.929 10.551 1.00 91.19 89 ARG A N 1
ATOM 700 C CA . ARG A 1 89 ? -7.257 -8.815 9.945 1.00 91.19 89 ARG A CA 1
ATOM 701 C C . ARG A 1 89 ? -7.197 -9.402 8.533 1.00 91.19 89 ARG A C 1
ATOM 703 O O . ARG A 1 89 ? -6.607 -8.815 7.634 1.00 91.19 89 ARG A O 1
ATOM 710 N N . GLN A 1 90 ? -7.808 -10.567 8.324 1.00 92.19 90 GLN A N 1
ATOM 711 C CA . GLN A 1 90 ? -7.782 -11.255 7.031 1.00 92.19 90 GLN A CA 1
ATOM 712 C C . GLN A 1 90 ? -8.555 -10.496 5.948 1.00 92.19 90 GLN A C 1
ATOM 714 O O . GLN A 1 90 ? -8.162 -10.539 4.783 1.00 92.19 90 GLN A O 1
ATOM 719 N N . GLU A 1 91 ? -9.639 -9.807 6.305 1.00 92.50 91 GLU A N 1
ATOM 720 C CA . GLU A 1 91 ? -10.413 -8.992 5.365 1.00 92.50 91 GLU A CA 1
ATOM 721 C C . GLU A 1 91 ? -9.641 -7.744 4.957 1.00 92.50 91 GLU A C 1
ATOM 723 O O . GLU A 1 91 ? -9.556 -7.458 3.765 1.00 92.50 91 GLU A O 1
ATOM 728 N N . ILE A 1 92 ? -8.981 -7.080 5.911 1.00 93.81 92 ILE A N 1
ATOM 729 C CA . ILE A 1 92 ? -8.076 -5.958 5.633 1.00 93.81 92 ILE A CA 1
ATOM 730 C C . ILE A 1 92 ? -7.002 -6.388 4.625 1.00 93.81 92 ILE A C 1
ATOM 732 O O . ILE A 1 92 ? -6.857 -5.772 3.570 1.00 93.81 92 ILE A O 1
ATOM 736 N N . LEU A 1 93 ? -6.297 -7.492 4.896 1.00 95.62 93 LEU A N 1
ATOM 737 C CA . LEU A 1 93 ? -5.242 -8.001 4.012 1.00 95.62 93 LEU A CA 1
ATOM 738 C C . LEU A 1 93 ? -5.775 -8.396 2.626 1.00 95.62 93 LEU A C 1
ATOM 740 O O . LEU A 1 93 ? -5.098 -8.172 1.622 1.00 95.62 93 LEU A O 1
ATOM 744 N N . LYS A 1 94 ? -6.986 -8.964 2.545 1.00 95.62 94 LYS A N 1
ATOM 745 C CA . LYS A 1 94 ? -7.647 -9.275 1.266 1.00 95.62 94 LYS A CA 1
ATOM 746 C C . LYS A 1 94 ? -7.977 -8.008 0.480 1.00 95.62 94 LYS A C 1
ATOM 748 O O . LYS A 1 94 ? -7.769 -8.002 -0.731 1.00 95.62 94 LYS A O 1
ATOM 753 N N . THR A 1 95 ? -8.482 -6.968 1.137 1.00 95.81 95 THR A N 1
ATOM 754 C CA . THR A 1 95 ? -8.787 -5.678 0.504 1.00 95.81 95 THR A CA 1
ATOM 755 C C . THR A 1 95 ? -7.517 -5.028 -0.023 1.00 95.81 95 THR A C 1
ATOM 757 O O . THR A 1 95 ? -7.462 -4.707 -1.206 1.00 95.81 95 THR A O 1
ATOM 760 N N . ILE A 1 96 ? -6.467 -4.950 0.799 1.00 96.69 96 ILE A N 1
ATOM 761 C CA . ILE A 1 96 ? -5.160 -4.408 0.399 1.00 96.69 96 ILE A CA 1
ATOM 762 C C . ILE A 1 96 ? -4.621 -5.170 -0.816 1.00 96.69 96 ILE A C 1
ATOM 764 O O . ILE A 1 96 ? -4.325 -4.564 -1.841 1.00 96.69 96 ILE A O 1
ATOM 768 N N . LYS A 1 97 ? -4.597 -6.509 -0.763 1.00 96.12 97 LYS A N 1
ATOM 769 C CA . LYS A 1 97 ? -4.117 -7.357 -1.867 1.00 96.12 97 LYS A CA 1
ATOM 770 C C . LYS A 1 97 ? -4.873 -7.157 -3.185 1.00 96.12 97 LYS A C 1
ATOM 772 O O . LYS A 1 97 ? -4.304 -7.415 -4.240 1.00 96.12 97 LYS A O 1
ATOM 777 N N . LYS A 1 98 ? -6.149 -6.767 -3.139 1.00 96.25 98 LYS A N 1
ATOM 778 C CA . LYS A 1 98 ? -6.960 -6.515 -4.341 1.00 96.25 98 LYS A CA 1
ATOM 779 C C . LYS A 1 98 ? -6.718 -5.135 -4.951 1.00 96.25 98 LYS A C 1
ATOM 781 O O . LYS A 1 98 ? -6.976 -4.977 -6.137 1.00 96.25 98 LYS A O 1
ATOM 786 N N . GLN A 1 99 ? -6.307 -4.161 -4.146 1.00 95.94 99 GLN A N 1
ATOM 787 C CA . GLN A 1 99 ? -6.225 -2.759 -4.556 1.00 95.94 99 GLN A CA 1
ATOM 788 C C . GLN A 1 99 ? -4.815 -2.355 -4.980 1.00 95.94 99 GLN A C 1
ATOM 790 O O . GLN A 1 99 ? -4.664 -1.606 -5.940 1.00 95.94 99 GLN A O 1
ATOM 795 N N . ILE A 1 100 ? -3.790 -2.870 -4.297 1.00 96.44 100 ILE A N 1
ATOM 796 C CA . ILE A 1 100 ? -2.409 -2.468 -4.562 1.00 96.44 100 ILE A CA 1
ATOM 797 C C . ILE A 1 100 ? -1.753 -3.328 -5.642 1.00 96.44 100 ILE A C 1
ATOM 799 O O . ILE A 1 100 ? -2.064 -4.509 -5.817 1.00 96.44 100 ILE A O 1
ATOM 803 N N . PHE A 1 101 ? -0.779 -2.747 -6.333 1.00 95.06 101 PHE A N 1
ATOM 804 C CA . PHE A 1 101 ? 0.025 -3.442 -7.340 1.00 95.06 101 PHE A CA 1
ATOM 805 C C . PHE A 1 101 ? 1.324 -4.026 -6.777 1.00 95.06 101 PHE A C 1
ATOM 807 O O . PHE A 1 101 ? 1.901 -4.938 -7.383 1.00 95.06 101 PHE A O 1
ATOM 814 N N . SER A 1 102 ? 1.797 -3.490 -5.654 1.00 95.38 102 SER A N 1
ATOM 815 C CA . SER A 1 102 ? 3.000 -3.928 -4.953 1.00 95.38 102 SER A CA 1
ATOM 816 C C . SER A 1 102 ? 2.817 -5.290 -4.292 1.00 95.38 102 SER A C 1
ATOM 818 O O . SER A 1 102 ? 1.740 -5.654 -3.816 1.00 95.38 102 SER A O 1
ATOM 820 N N . ARG A 1 103 ? 3.908 -6.054 -4.205 1.00 95.88 103 ARG A N 1
ATOM 821 C CA . ARG A 1 103 ? 3.951 -7.224 -3.322 1.00 95.88 103 ARG A CA 1
ATOM 822 C C . ARG A 1 103 ? 4.093 -6.725 -1.896 1.00 95.88 103 ARG A C 1
ATOM 824 O O . ARG A 1 103 ? 4.841 -5.786 -1.667 1.00 95.88 103 ARG A O 1
ATOM 831 N N . PHE A 1 104 ? 3.428 -7.366 -0.945 1.00 96.81 104 PHE A N 1
ATOM 832 C CA . PHE A 1 104 ? 3.613 -7.040 0.461 1.00 96.81 104 PHE A CA 1
ATOM 833 C C . PHE A 1 104 ? 3.763 -8.298 1.306 1.00 96.81 104 PHE A C 1
ATOM 835 O O . PHE A 1 104 ? 3.230 -9.361 0.969 1.00 96.81 104 PHE A O 1
ATOM 842 N N . VAL A 1 105 ? 4.473 -8.156 2.418 1.00 95.88 105 VAL A N 1
ATOM 843 C CA . VAL A 1 105 ? 4.546 -9.148 3.488 1.00 95.88 105 VAL A CA 1
ATOM 844 C C . VAL A 1 105 ? 4.142 -8.490 4.797 1.00 95.88 105 VAL A C 1
ATOM 846 O O . VAL A 1 105 ? 4.441 -7.324 5.042 1.00 95.88 105 VAL A O 1
ATOM 849 N N . VAL A 1 106 ? 3.419 -9.224 5.637 1.00 95.81 106 VAL A N 1
ATOM 850 C CA . VAL A 1 106 ? 3.116 -8.752 6.989 1.00 95.81 106 VAL A C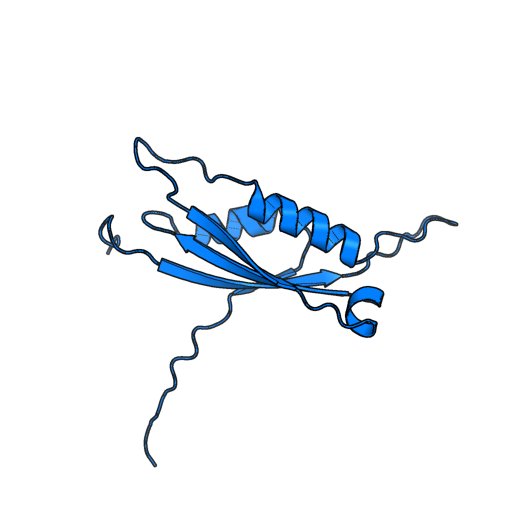A 1
ATOM 851 C C . VAL A 1 106 ? 4.371 -8.963 7.819 1.00 95.81 106 VAL A C 1
ATOM 853 O O . VAL A 1 106 ? 4.841 -10.098 7.927 1.00 95.81 106 VAL A O 1
ATOM 856 N N . ARG A 1 107 ? 4.918 -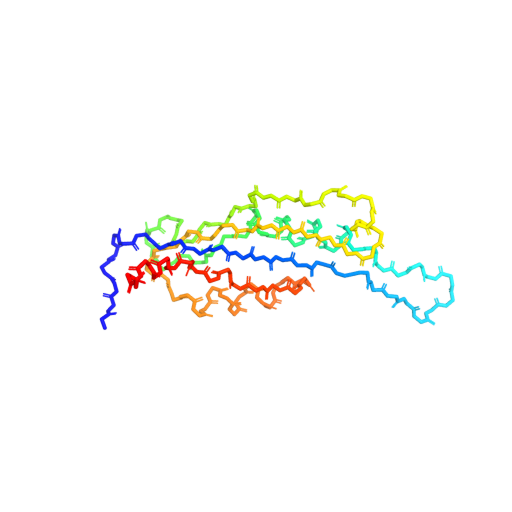7.889 8.388 1.00 92.50 107 ARG A N 1
ATOM 857 C CA . ARG A 1 107 ? 6.072 -7.979 9.274 1.00 92.50 107 ARG A CA 1
ATOM 858 C C . ARG A 1 107 ? 5.674 -8.835 10.471 1.00 92.50 107 ARG A C 1
ATOM 860 O O . ARG A 1 107 ? 4.687 -8.543 11.149 1.00 92.50 107 ARG A O 1
ATOM 867 N N . ALA A 1 108 ? 6.399 -9.930 10.677 1.00 80.12 108 ALA A N 1
ATOM 868 C CA . ALA A 1 108 ? 6.229 -10.731 11.875 1.00 80.12 108 ALA A CA 1
ATOM 869 C C . ALA A 1 108 ? 6.633 -9.867 13.071 1.00 80.12 108 ALA A C 1
ATOM 871 O O . ALA A 1 108 ? 7.704 -9.256 13.057 1.00 80.12 108 ALA A O 1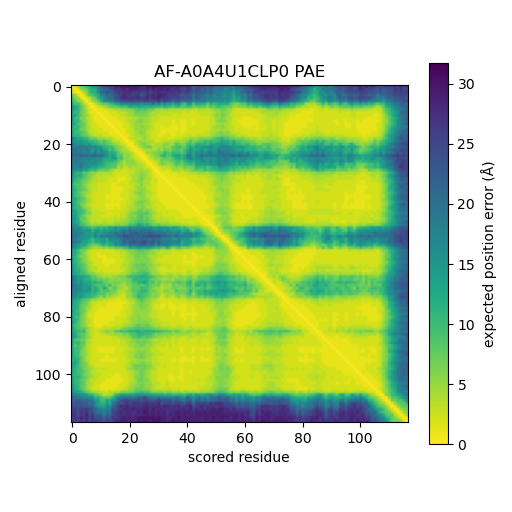
ATOM 872 N N . ASP A 1 109 ? 5.768 -9.809 14.077 1.00 58.22 109 ASP A N 1
ATOM 873 C CA . ASP A 1 109 ? 6.144 -9.270 15.374 1.00 58.22 109 ASP A CA 1
ATOM 874 C C . ASP A 1 109 ? 7.289 -10.156 15.877 1.00 58.22 109 ASP A C 1
ATOM 876 O O . ASP A 1 109 ? 7.109 -11.367 16.046 1.00 58.22 109 ASP A O 1
ATOM 880 N N . ARG A 1 110 ? 8.504 -9.608 15.990 1.00 46.28 110 ARG A N 1
ATOM 881 C CA . ARG A 1 110 ? 9.586 -10.322 16.666 1.00 46.28 110 ARG A CA 1
ATOM 882 C C . ARG A 1 110 ? 9.180 -10.388 18.134 1.00 46.28 110 ARG A C 1
ATOM 884 O O . ARG A 1 110 ? 9.492 -9.484 18.895 1.00 46.28 110 ARG A O 1
ATOM 891 N N . MET A 1 111 ? 8.502 -11.458 18.535 1.00 35.97 111 MET A N 1
ATOM 892 C CA . MET A 1 111 ? 8.642 -11.922 19.907 1.00 35.97 111 MET A CA 1
ATOM 893 C C . MET A 1 111 ? 10.113 -12.307 20.050 1.00 35.97 111 MET A C 1
ATOM 895 O O . MET A 1 111 ? 10.539 -13.329 19.510 1.00 35.97 111 MET A O 1
ATOM 899 N N . GLU A 1 112 ? 10.910 -11.452 20.691 1.00 41.09 112 GLU A N 1
ATOM 900 C CA . GLU A 1 112 ? 12.191 -11.885 21.233 1.00 41.09 112 GLU A CA 1
ATOM 901 C C . GLU A 1 112 ? 11.877 -13.007 22.217 1.00 41.09 112 GLU A C 1
ATOM 903 O O . GLU A 1 112 ? 11.410 -12.787 23.332 1.00 41.09 112 GLU A O 1
ATOM 908 N N . VAL A 1 113 ? 12.067 -14.244 21.770 1.00 40.22 113 VAL A N 1
ATOM 909 C CA . VAL A 1 113 ? 12.236 -15.358 22.688 1.00 40.22 113 VAL A CA 1
ATOM 910 C C . VAL A 1 113 ? 13.627 -15.169 23.278 1.00 40.22 113 VAL A C 1
ATOM 912 O O . VAL A 1 113 ? 14.603 -15.742 22.799 1.00 40.22 113 VAL A O 1
ATOM 915 N N . GLU A 1 114 ? 13.724 -14.314 24.292 1.00 46.22 114 GLU A N 1
ATOM 916 C CA . GLU A 1 114 ? 14.797 -14.405 25.268 1.00 46.22 114 GLU A CA 1
ATOM 917 C C . GLU A 1 114 ? 14.543 -15.703 26.042 1.00 46.22 114 GLU A C 1
ATOM 919 O O . GLU A 1 114 ? 13.785 -15.746 27.006 1.00 46.22 114 GLU A O 1
ATOM 924 N N . ASN A 1 115 ? 15.093 -16.810 25.541 1.00 35.91 115 ASN A N 1
ATOM 925 C CA . ASN A 1 115 ? 15.250 -18.019 26.332 1.00 35.91 115 ASN A CA 1
ATOM 926 C C . ASN A 1 115 ? 16.734 -18.243 26.563 1.00 35.91 115 ASN A C 1
ATOM 928 O O . ASN A 1 115 ? 17.501 -18.521 25.642 1.00 35.91 115 ASN A O 1
ATOM 932 N N . ALA A 1 116 ? 17.062 -18.096 27.840 1.00 41.06 116 ALA A N 1
ATOM 933 C CA . ALA A 1 116 ? 18.268 -18.514 28.512 1.00 41.06 116 ALA A CA 1
ATOM 934 C C . ALA A 1 116 ? 18.882 -19.805 27.949 1.00 41.06 116 ALA A C 1
ATOM 936 O O . ALA A 1 116 ? 18.206 -20.831 27.823 1.00 41.06 116 ALA A O 1
ATOM 937 N N . ALA A 1 117 ? 20.192 -19.748 27.730 1.00 36.19 117 ALA A N 1
ATOM 938 C CA . ALA A 1 117 ? 21.119 -20.853 27.930 1.00 36.19 117 ALA A CA 1
ATOM 939 C C . ALA A 1 117 ? 22.441 -20.275 28.446 1.00 36.19 117 ALA A C 1
ATOM 941 O O . ALA A 1 117 ? 22.911 -19.282 27.845 1.00 36.19 117 ALA A O 1
#